Protein AF-A0A8T6ZCB8-F1 (afdb_monomer_lite)

Radius of gyration: 15.44 Å; chains: 1; bounding box: 28×43×32 Å

Organism: NCBI:txid159450

Structure (mmCIF, N/CA/C/O backbone):
data_AF-A0A8T6ZCB8-F1
#
_entry.id   AF-A0A8T6ZCB8-F1
#
loop_
_atom_site.group_PDB
_atom_site.id
_atom_site.type_symbol
_atom_site.label_atom_id
_atom_site.label_alt_id
_atom_site.label_comp_id
_atom_site.label_asym_id
_atom_site.label_entity_id
_atom_site.label_seq_id
_atom_site.pdbx_PDB_ins_code
_atom_site.Cartn_x
_atom_site.Cartn_y
_atom_site.Cartn_z
_atom_site.occupancy
_atom_site.B_iso_or_equiv
_atom_site.auth_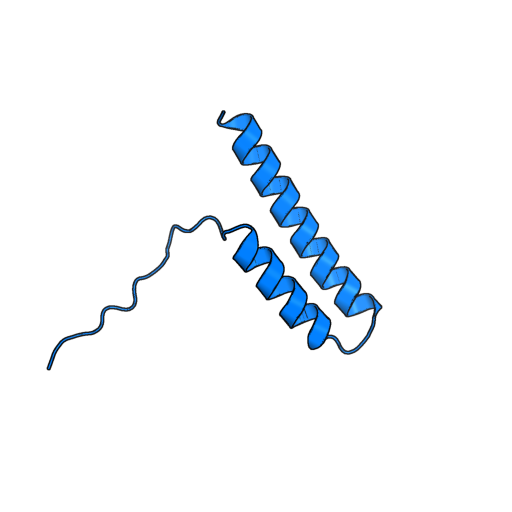seq_id
_atom_site.auth_comp_id
_atom_site.auth_asym_id
_atom_site.auth_atom_id
_atom_site.pdbx_PDB_model_num
ATOM 1 N N . MET A 1 1 ? 5.685 -39.848 12.417 1.00 45.16 1 MET A N 1
ATOM 2 C CA . MET A 1 1 ? 5.121 -39.040 11.313 1.00 45.16 1 MET A CA 1
ATOM 3 C C . MET A 1 1 ? 4.047 -38.127 11.887 1.00 45.16 1 MET A C 1
ATOM 5 O O . MET A 1 1 ? 3.055 -38.642 12.378 1.00 45.16 1 MET A O 1
ATOM 9 N N . ARG A 1 2 ? 4.263 -36.806 11.923 1.00 42.84 2 ARG A N 1
ATOM 10 C CA . ARG A 1 2 ? 3.250 -35.826 12.360 1.00 42.84 2 ARG A CA 1
ATOM 11 C C . ARG A 1 2 ? 2.712 -35.114 11.112 1.00 42.84 2 ARG A C 1
ATOM 13 O O . ARG A 1 2 ? 3.541 -34.642 10.337 1.00 42.84 2 ARG A O 1
ATOM 20 N N . PRO A 1 3 ? 1.391 -35.041 10.890 1.00 45.69 3 PRO A N 1
ATOM 21 C CA . PRO A 1 3 ? 0.844 -34.268 9.784 1.00 45.69 3 PRO A CA 1
ATOM 22 C C . PRO A 1 3 ? 1.006 -32.771 10.081 1.00 45.69 3 PRO A C 1
ATOM 24 O O . PRO A 1 3 ? 0.613 -32.290 11.143 1.00 45.69 3 PRO A O 1
ATOM 27 N N . VAL A 1 4 ? 1.619 -32.043 9.150 1.00 52.62 4 VAL A N 1
ATOM 28 C CA . VAL A 1 4 ? 1.633 -30.578 9.131 1.00 52.62 4 VAL A CA 1
ATOM 29 C C . VAL A 1 4 ? 0.377 -30.122 8.400 1.00 52.62 4 VAL A C 1
ATOM 31 O O . VAL A 1 4 ? 0.281 -30.237 7.183 1.00 52.62 4 VAL A O 1
ATOM 34 N N . PHE A 1 5 ? -0.614 -29.650 9.149 1.00 46.81 5 PHE A N 1
ATOM 35 C CA . PHE A 1 5 ? -1.763 -28.969 8.566 1.00 46.81 5 PHE A CA 1
ATOM 36 C C . PHE A 1 5 ? -1.297 -27.581 8.098 1.00 46.81 5 PHE A C 1
ATOM 38 O O . PHE A 1 5 ? -0.843 -26.791 8.937 1.00 46.81 5 PHE A O 1
ATOM 45 N N . PRO A 1 6 ? -1.360 -27.255 6.794 1.00 50.84 6 PRO A N 1
ATOM 46 C CA . PRO A 1 6 ? -1.191 -25.879 6.369 1.00 50.84 6 PRO A CA 1
ATOM 47 C C . PRO A 1 6 ? -2.371 -25.111 6.954 1.00 50.84 6 PRO A C 1
ATOM 49 O O . PRO A 1 6 ? -3.526 -25.387 6.632 1.00 50.84 6 PRO A O 1
ATOM 52 N N . HIS A 1 7 ? -2.080 -24.205 7.884 1.00 49.31 7 HIS A N 1
ATOM 53 C CA . HIS A 1 7 ? -3.081 -23.314 8.440 1.00 49.31 7 HIS A CA 1
ATOM 54 C C . HIS A 1 7 ? -3.587 -22.464 7.280 1.00 49.31 7 HIS A C 1
ATOM 56 O O . HIS A 1 7 ? -2.925 -21.530 6.829 1.00 49.31 7 HIS A O 1
ATOM 62 N N . ALA A 1 8 ? -4.741 -22.854 6.751 1.00 43.44 8 ALA A N 1
ATOM 63 C CA . ALA A 1 8 ? -5.523 -22.047 5.852 1.00 43.44 8 ALA A CA 1
ATOM 64 C C . ALA A 1 8 ? -5.873 -20.758 6.605 1.00 43.44 8 ALA A C 1
ATOM 66 O O . ALA A 1 8 ? -6.801 -20.724 7.410 1.00 43.44 8 ALA A O 1
ATOM 67 N N . HIS A 1 9 ? -5.102 -19.697 6.371 1.00 51.81 9 HIS A N 1
ATOM 68 C CA . HIS A 1 9 ? -5.410 -18.338 6.807 1.00 51.81 9 HIS A CA 1
ATOM 69 C C . HIS A 1 9 ? -6.584 -17.782 5.972 1.00 51.81 9 HIS A C 1
ATOM 71 O O . HIS A 1 9 ? -6.469 -16.761 5.302 1.00 51.81 9 HIS A O 1
ATOM 77 N N . ILE A 1 10 ? -7.740 -18.454 5.998 1.00 44.88 10 ILE A N 1
ATOM 78 C CA . ILE A 1 10 ? -9.006 -17.982 5.409 1.00 44.88 10 ILE A CA 1
ATOM 79 C C . ILE A 1 10 ? -9.676 -17.035 6.417 1.00 44.88 10 ILE A C 1
ATOM 81 O O . ILE A 1 10 ? -10.748 -17.289 6.948 1.00 44.88 10 ILE A O 1
ATOM 85 N N . GLY A 1 11 ? -8.981 -15.954 6.765 1.00 46.19 11 GLY A N 1
ATOM 86 C CA . GLY A 1 11 ? -9.504 -14.997 7.743 1.00 46.19 11 GLY A CA 1
ATOM 87 C C . GLY A 1 11 ? -8.525 -13.949 8.245 1.00 46.19 11 GLY A C 1
ATOM 88 O O . GLY A 1 11 ? -8.796 -13.321 9.259 1.00 46.19 11 GLY A O 1
ATOM 89 N N . GLN A 1 12 ? -7.377 -13.762 7.596 1.00 51.34 12 GLN A N 1
ATOM 90 C CA . GLN A 1 12 ? -6.528 -12.622 7.926 1.00 51.34 12 GLN A CA 1
ATOM 91 C C . GLN A 1 12 ? -6.926 -11.483 7.005 1.00 51.34 12 GLN A C 1
ATOM 93 O O . GLN A 1 12 ? -6.582 -11.500 5.822 1.00 51.34 12 GLN A O 1
ATOM 98 N N . SER A 1 13 ? -7.619 -10.485 7.552 1.00 57.78 13 SER A N 1
ATOM 99 C CA . SER A 1 13 ? -7.419 -9.111 7.097 1.00 57.78 13 SER A CA 1
ATOM 100 C C . SER A 1 13 ? -5.914 -8.951 6.924 1.00 57.78 13 SER A C 1
ATOM 102 O O . SER A 1 13 ? -5.173 -9.131 7.894 1.00 57.78 13 SER A O 1
ATOM 104 N N . GLN A 1 14 ? -5.442 -8.793 5.684 1.00 63.34 14 GLN A N 1
ATOM 105 C CA . GLN A 1 14 ? -4.009 -8.699 5.428 1.00 63.34 14 GLN A CA 1
ATOM 106 C C . GLN A 1 14 ? -3.463 -7.623 6.357 1.00 63.34 14 GLN A C 1
ATOM 108 O O . GLN A 1 14 ? -3.920 -6.481 6.311 1.00 63.34 14 GLN A O 1
ATOM 113 N N . SER A 1 15 ? -2.544 -8.008 7.246 1.00 83.62 15 SER A N 1
ATOM 114 C CA . SER A 1 15 ? -1.936 -7.054 8.165 1.00 83.62 15 SER A CA 1
ATOM 115 C C . SER A 1 15 ? -1.380 -5.886 7.343 1.00 83.62 15 SER A C 1
ATOM 117 O O . SER A 1 15 ? -0.796 -6.140 6.280 1.00 83.62 15 SER A O 1
ATOM 119 N N . PRO A 1 16 ? -1.502 -4.630 7.811 1.00 86.12 16 PRO A N 1
ATOM 120 C CA . PRO A 1 16 ? -0.907 -3.477 7.143 1.00 86.12 16 PRO A CA 1
ATOM 121 C C . PRO A 1 16 ? 0.542 -3.730 6.703 1.00 86.12 16 PRO A C 1
ATOM 123 O O . PRO A 1 16 ? 0.944 -3.370 5.600 1.00 86.12 16 PRO A O 1
ATOM 126 N N . LEU A 1 17 ? 1.313 -4.432 7.540 1.00 88.75 17 LEU A N 1
ATOM 127 C CA . LEU A 1 17 ? 2.701 -4.791 7.261 1.00 88.75 17 LEU A CA 1
ATOM 128 C C . LEU A 1 17 ? 2.855 -5.758 6.085 1.00 88.75 17 LEU A C 1
ATOM 130 O O . LEU A 1 17 ? 3.789 -5.611 5.301 1.00 88.75 17 LEU A O 1
ATOM 134 N N . GLU A 1 18 ? 1.954 -6.723 5.923 1.00 90.12 18 GLU A N 1
ATOM 135 C CA . GLU A 1 18 ? 1.999 -7.656 4.795 1.00 90.12 18 GLU A CA 1
ATOM 136 C C . GLU A 1 18 ? 1.637 -6.955 3.480 1.00 90.12 18 GLU A C 1
ATOM 138 O O . GLU A 1 18 ? 2.277 -7.212 2.460 1.00 90.12 18 GLU A O 1
ATOM 143 N N . ILE A 1 19 ? 0.698 -5.999 3.513 1.00 90.75 19 ILE A N 1
ATOM 144 C CA . ILE A 1 19 ? 0.370 -5.148 2.358 1.00 90.75 19 ILE A CA 1
ATOM 145 C C . ILE A 1 19 ? 1.604 -4.338 1.937 1.00 90.75 19 ILE A C 1
ATOM 147 O O . ILE A 1 19 ? 1.978 -4.337 0.764 1.00 90.75 19 ILE A O 1
ATOM 151 N N . ILE A 1 20 ? 2.287 -3.712 2.900 1.00 91.38 20 ILE A N 1
ATOM 152 C CA . ILE A 1 20 ? 3.503 -2.927 2.650 1.00 91.38 20 ILE A CA 1
ATOM 153 C C . ILE A 1 20 ? 4.627 -3.814 2.099 1.00 91.38 20 ILE A C 1
ATOM 155 O O . ILE A 1 20 ? 5.275 -3.456 1.116 1.00 91.38 20 ILE A O 1
ATOM 159 N N . ARG A 1 21 ? 4.860 -4.995 2.684 1.00 92.50 21 ARG A N 1
ATOM 160 C CA . ARG A 1 21 ? 5.914 -5.919 2.228 1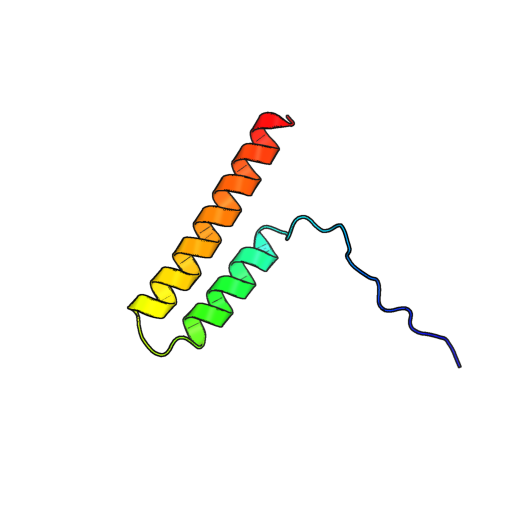.00 92.50 21 ARG A CA 1
ATOM 161 C C . ARG A 1 21 ? 5.651 -6.442 0.821 1.00 92.50 21 ARG A C 1
ATOM 163 O O . ARG A 1 21 ? 6.590 -6.533 0.029 1.00 92.50 21 ARG A O 1
ATOM 170 N N . ALA A 1 22 ? 4.401 -6.764 0.498 1.00 92.19 22 ALA A N 1
ATOM 171 C CA . ALA A 1 22 ? 4.016 -7.179 -0.845 1.00 92.19 22 ALA A CA 1
ATOM 172 C C . ALA A 1 22 ? 4.263 -6.056 -1.864 1.00 92.19 22 ALA A C 1
ATOM 174 O O . ALA A 1 22 ? 4.856 -6.309 -2.913 1.00 92.19 22 ALA A O 1
ATOM 175 N N . ALA A 1 23 ? 3.894 -4.819 -1.520 1.00 93.19 23 ALA A N 1
ATOM 176 C CA . ALA A 1 23 ? 4.112 -3.643 -2.358 1.00 93.19 23 ALA A CA 1
ATOM 177 C C . ALA A 1 23 ? 5.598 -3.375 -2.611 1.00 93.19 23 ALA A C 1
ATOM 179 O O . ALA A 1 23 ? 6.007 -3.191 -3.752 1.00 93.19 23 ALA A O 1
ATOM 180 N N . LEU A 1 24 ? 6.421 -3.420 -1.559 1.00 93.31 24 LEU A N 1
ATOM 181 C CA . LEU A 1 24 ? 7.867 -3.218 -1.660 1.00 93.31 24 LEU A CA 1
ATOM 182 C C . LEU A 1 24 ? 8.531 -4.290 -2.525 1.00 93.31 24 LEU A C 1
ATOM 184 O O . LEU A 1 24 ? 9.389 -3.976 -3.345 1.00 93.31 24 LEU A O 1
ATOM 188 N N . ARG A 1 25 ? 8.119 -5.556 -2.383 1.00 94.06 25 ARG A N 1
ATOM 189 C CA . ARG A 1 25 ? 8.617 -6.639 -3.240 1.00 94.06 25 ARG A CA 1
ATOM 190 C C . ARG A 1 25 ? 8.211 -6.422 -4.698 1.00 94.06 25 ARG A C 1
ATOM 192 O O . ARG A 1 25 ? 9.046 -6.598 -5.578 1.00 94.06 25 ARG A O 1
ATOM 199 N N . ALA A 1 26 ? 6.955 -6.059 -4.952 1.00 92.50 26 ALA A N 1
ATOM 200 C CA . ALA A 1 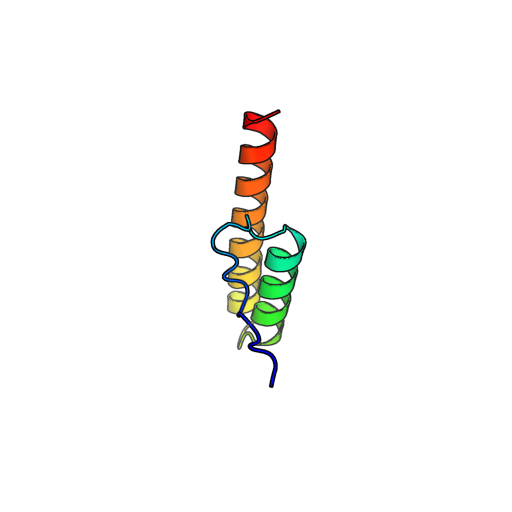26 ? 6.466 -5.795 -6.301 1.00 92.50 26 ALA A CA 1
ATOM 201 C C . ALA A 1 26 ? 7.200 -4.608 -6.943 1.00 92.50 26 ALA A C 1
ATOM 203 O O . ALA A 1 26 ? 7.635 -4.714 -8.083 1.00 92.50 26 ALA A O 1
ATOM 204 N N . ALA A 1 27 ? 7.419 -3.530 -6.186 1.00 93.31 27 ALA A N 1
ATOM 205 C CA . ALA A 1 27 ? 8.174 -2.364 -6.627 1.00 93.31 27 ALA A CA 1
ATOM 206 C C . ALA A 1 27 ? 9.642 -2.698 -6.936 1.00 93.31 27 ALA A C 1
ATOM 208 O O . ALA A 1 27 ? 10.160 -2.279 -7.964 1.00 93.31 27 ALA A O 1
ATOM 209 N N . ALA A 1 28 ? 10.300 -3.502 -6.096 1.00 95.62 28 ALA A N 1
ATOM 210 C CA . ALA A 1 28 ? 11.685 -3.923 -6.320 1.00 95.62 28 ALA A CA 1
ATOM 211 C C . ALA A 1 28 ? 11.864 -4.836 -7.548 1.00 95.62 28 ALA A C 1
ATOM 213 O O . ALA A 1 28 ? 12.951 -4.895 -8.115 1.00 95.62 28 ALA A O 1
ATOM 214 N N . LEU A 1 29 ? 10.815 -5.563 -7.942 1.00 95.94 29 LEU A N 1
ATOM 215 C CA . LEU A 1 29 ? 10.803 -6.429 -9.126 1.00 95.94 29 LEU A CA 1
ATOM 216 C C . LEU A 1 29 ? 10.208 -5.738 -10.362 1.00 95.94 29 LEU A C 1
ATOM 218 O O . LEU A 1 29 ? 10.121 -6.357 -11.424 1.00 95.94 29 LEU A O 1
ATOM 222 N N . ALA A 1 30 ? 9.760 -4.489 -10.233 1.00 95.31 30 ALA A N 1
ATOM 223 C CA . ALA A 1 30 ? 9.074 -3.795 -11.306 1.00 95.31 30 ALA A CA 1
ATOM 224 C C . ALA A 1 30 ? 10.053 -3.436 -12.440 1.00 95.31 30 ALA A C 1
ATOM 226 O O . ALA A 1 30 ? 11.159 -2.963 -12.182 1.00 95.31 30 ALA A O 1
ATOM 227 N N . PRO A 1 31 ? 9.648 -3.599 -13.712 1.00 91.06 31 PRO A N 1
ATOM 228 C CA . PRO A 1 31 ? 10.506 -3.314 -14.863 1.00 91.06 31 PRO A CA 1
ATOM 229 C C . PRO A 1 31 ? 10.648 -1.812 -15.164 1.00 91.06 31 PRO A C 1
ATOM 231 O O . PRO A 1 31 ? 11.372 -1.433 -16.083 1.00 91.06 31 PRO A O 1
ATOM 234 N N . SER A 1 32 ? 9.905 -0.947 -14.469 1.00 95.62 32 SER A N 1
ATOM 235 C CA . SER A 1 32 ? 9.886 0.503 -14.682 1.00 95.62 32 SER A CA 1
ATOM 236 C C . SER A 1 32 ? 9.381 1.221 -13.435 1.00 95.62 32 SER A C 1
ATOM 238 O O . SER A 1 32 ? 8.562 0.670 -12.694 1.00 95.62 32 SER A O 1
ATOM 240 N N . ASP A 1 33 ? 9.791 2.477 -13.252 1.00 94.81 33 ASP A N 1
ATOM 241 C CA . ASP A 1 33 ? 9.365 3.306 -12.117 1.00 94.81 33 ASP A CA 1
ATOM 242 C C . ASP A 1 33 ? 7.840 3.460 -12.054 1.00 94.81 33 ASP A C 1
ATOM 244 O O . ASP A 1 33 ? 7.244 3.403 -10.984 1.00 94.81 33 ASP A O 1
ATOM 248 N N . SER A 1 34 ? 7.181 3.574 -13.209 1.00 94.62 34 SER A N 1
ATOM 249 C CA . SER A 1 34 ? 5.721 3.645 -13.310 1.00 94.62 34 SER A CA 1
ATOM 250 C C . SER A 1 34 ? 5.024 2.392 -12.773 1.00 94.62 34 SER A C 1
ATOM 252 O O . SER A 1 34 ? 4.024 2.508 -12.070 1.00 94.62 34 SER A O 1
ATOM 254 N N . ALA A 1 35 ? 5.564 1.201 -13.042 1.00 93.06 35 ALA A N 1
ATOM 255 C CA . ALA A 1 35 ? 5.022 -0.054 -12.522 1.00 93.06 35 ALA A CA 1
ATOM 256 C C . ALA A 1 35 ? 5.273 -0.208 -11.011 1.00 93.06 35 ALA A C 1
ATOM 258 O O . ALA A 1 35 ? 4.422 -0.731 -10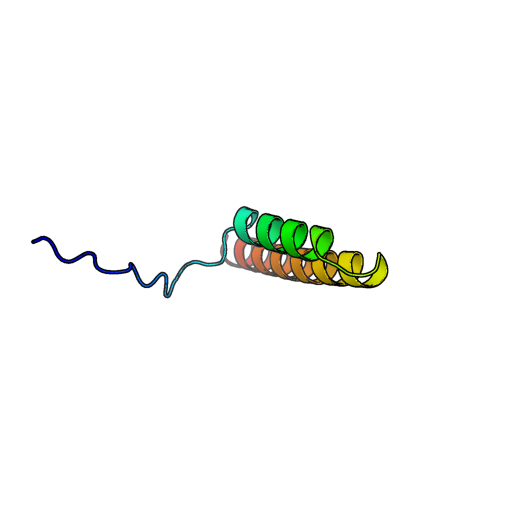.292 1.00 93.06 35 ALA A O 1
ATOM 259 N N . ALA A 1 36 ? 6.409 0.288 -10.511 1.00 93.31 36 ALA A N 1
ATOM 260 C CA . ALA A 1 36 ? 6.669 0.347 -9.076 1.00 93.31 36 ALA A CA 1
ATOM 261 C C . ALA A 1 36 ? 5.690 1.294 -8.368 1.00 93.31 36 ALA A C 1
ATOM 263 O O . ALA A 1 36 ? 5.109 0.935 -7.342 1.00 93.31 36 ALA A O 1
ATOM 264 N N . LEU A 1 37 ? 5.464 2.479 -8.942 1.00 95.50 37 LEU A N 1
ATOM 265 C CA . LEU A 1 37 ? 4.524 3.464 -8.417 1.00 95.50 37 LEU A CA 1
ATOM 266 C C . LEU A 1 37 ? 3.091 2.927 -8.405 1.00 95.50 37 LEU A C 1
ATOM 268 O O . LEU A 1 37 ? 2.414 3.074 -7.390 1.00 95.50 37 LEU A O 1
ATOM 272 N N . ASP A 1 38 ? 2.656 2.238 -9.460 1.00 95.19 38 ASP A N 1
ATOM 273 C CA . ASP A 1 38 ? 1.340 1.589 -9.510 1.00 95.19 38 ASP A CA 1
ATOM 274 C C . ASP A 1 38 ? 1.166 0.554 -8.383 1.00 95.19 38 ASP A C 1
ATOM 276 O O . ASP A 1 38 ? 0.211 0.628 -7.604 1.00 95.19 38 ASP A O 1
ATOM 280 N N . ALA A 1 39 ? 2.153 -0.331 -8.195 1.00 92.06 39 ALA A N 1
ATOM 281 C CA . ALA A 1 39 ? 2.135 -1.333 -7.128 1.00 92.06 39 ALA A CA 1
ATOM 282 C C . ALA A 1 39 ? 2.092 -0.705 -5.723 1.00 92.06 39 ALA A C 1
ATOM 284 O O . ALA A 1 39 ? 1.377 -1.183 -4.837 1.00 92.06 39 ALA A O 1
ATOM 285 N N . THR A 1 40 ? 2.831 0.387 -5.507 1.00 94.00 40 THR A N 1
ATOM 286 C CA . THR A 1 40 ? 2.766 1.135 -4.242 1.00 94.00 40 THR A CA 1
ATOM 287 C C . THR A 1 40 ? 1.437 1.873 -4.066 1.00 94.00 40 THR A C 1
ATOM 289 O O . THR A 1 40 ? 0.905 1.904 -2.957 1.00 94.00 40 THR A O 1
ATOM 292 N N . GLY A 1 41 ? 0.855 2.409 -5.141 1.00 93.94 41 GLY A N 1
ATOM 293 C CA . GLY A 1 41 ? -0.438 3.088 -5.122 1.00 93.94 41 GLY A CA 1
ATOM 294 C C . GLY A 1 41 ? -1.586 2.147 -4.758 1.00 93.94 41 GLY A C 1
ATOM 295 O O . GLY A 1 41 ? -2.412 2.482 -3.905 1.00 93.94 41 GLY A O 1
ATOM 296 N N . ASP A 1 42 ? -1.608 0.938 -5.325 1.00 93.94 42 ASP A N 1
ATOM 297 C CA . ASP A 1 42 ? -2.609 -0.073 -4.970 1.00 93.94 42 ASP A CA 1
ATOM 298 C C . ASP A 1 42 ? -2.503 -0.484 -3.494 1.00 93.94 42 ASP A C 1
ATOM 300 O O . ASP A 1 42 ? -3.514 -0.608 -2.798 1.00 93.94 42 ASP A O 1
ATOM 304 N N . ALA A 1 43 ? -1.280 -0.610 -2.976 1.00 94.19 43 ALA A N 1
ATOM 305 C CA . ALA A 1 43 ? -1.049 -0.907 -1.569 1.00 94.19 43 ALA A CA 1
ATOM 306 C C . ALA A 1 43 ? -1.554 0.206 -0.641 1.00 94.19 43 ALA A C 1
ATOM 308 O O . ALA A 1 43 ? -2.247 -0.081 0.336 1.00 94.19 43 ALA A O 1
ATOM 309 N N . LEU A 1 44 ? -1.281 1.475 -0.967 1.00 94.50 44 LEU A N 1
ATOM 310 C CA . LEU A 1 44 ? -1.807 2.620 -0.218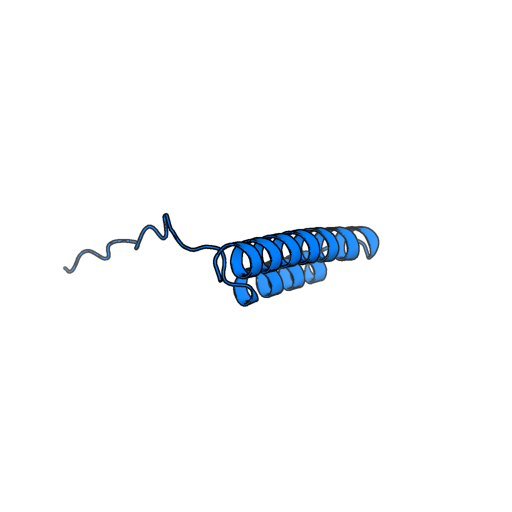 1.00 94.50 44 LEU A CA 1
ATOM 311 C C . LEU A 1 44 ? -3.338 2.651 -0.228 1.00 94.50 44 LEU A C 1
ATOM 313 O O . LEU A 1 44 ? -3.951 2.918 0.805 1.00 94.50 44 LEU A O 1
ATOM 317 N N . ARG A 1 45 ? -3.970 2.317 -1.360 1.00 93.94 45 ARG A N 1
ATOM 318 C CA . ARG A 1 45 ? -5.431 2.216 -1.455 1.00 93.94 45 ARG A CA 1
ATOM 319 C C . ARG A 1 45 ? -5.992 1.153 -0.508 1.00 93.94 45 ARG A C 1
ATOM 321 O O . ARG A 1 45 ? -6.966 1.423 0.190 1.00 93.94 45 ARG A O 1
ATOM 328 N N . ARG A 1 46 ? -5.369 -0.028 -0.441 1.00 90.31 46 ARG A N 1
ATOM 329 C CA . ARG A 1 46 ? -5.784 -1.103 0.482 1.00 90.31 46 ARG A CA 1
ATOM 330 C C . ARG A 1 46 ? -5.601 -0.713 1.947 1.00 90.31 46 ARG A C 1
ATOM 332 O O . ARG A 1 46 ? -6.465 -1.011 2.763 1.00 90.31 46 ARG A O 1
ATOM 339 N N . LEU A 1 47 ? -4.509 -0.023 2.277 1.00 90.50 47 LEU A N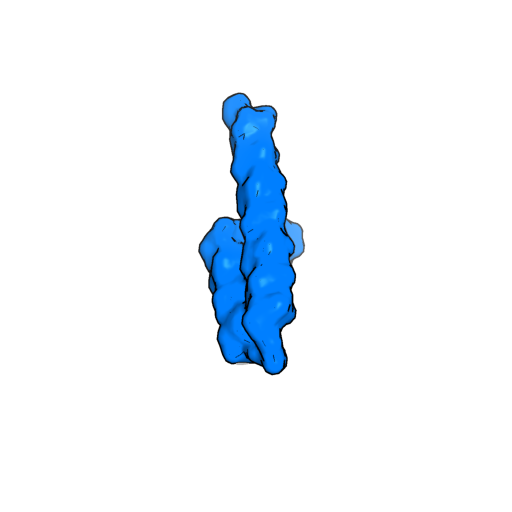 1
ATOM 340 C CA . LEU A 1 47 ? -4.271 0.488 3.630 1.00 90.50 47 LEU A CA 1
ATOM 341 C C . LEU A 1 47 ? -5.302 1.544 4.032 1.00 90.50 47 LEU A C 1
ATOM 343 O O . LEU A 1 47 ? -5.781 1.523 5.162 1.00 90.50 47 LEU A O 1
ATOM 347 N N . ALA A 1 48 ? -5.665 2.443 3.115 1.00 91.12 48 ALA A N 1
ATOM 348 C CA . ALA A 1 48 ? -6.697 3.444 3.359 1.00 91.12 48 ALA A CA 1
ATOM 349 C C . ALA A 1 48 ? -8.069 2.800 3.599 1.00 91.12 48 ALA A C 1
ATOM 351 O O . ALA A 1 48 ? -8.803 3.243 4.479 1.00 91.12 48 ALA A O 1
ATOM 352 N N . GLU A 1 49 ? -8.400 1.744 2.856 1.00 90.44 49 GLU A N 1
ATOM 353 C CA . GLU A 1 49 ? -9.638 0.996 3.074 1.00 90.44 49 GLU A CA 1
ATOM 354 C C . GLU A 1 49 ? -9.644 0.302 4.435 1.00 90.44 49 GLU A C 1
ATOM 356 O O . GLU A 1 49 ? -10.610 0.415 5.185 1.00 90.44 49 GLU A O 1
ATOM 361 N N . LEU A 1 50 ? -8.536 -0.344 4.799 1.00 87.12 50 LEU A N 1
ATOM 362 C CA . LEU A 1 50 ? -8.397 -0.961 6.111 1.00 87.12 50 LEU A CA 1
ATOM 363 C C . LEU A 1 50 ? -8.542 0.082 7.230 1.00 87.12 50 LEU A C 1
ATOM 365 O O . LEU A 1 50 ? -9.314 -0.127 8.156 1.00 87.12 50 LEU A O 1
ATOM 369 N N . ALA A 1 51 ? -7.898 1.244 7.104 1.00 86.50 51 ALA A N 1
ATOM 370 C CA . ALA A 1 51 ? -8.041 2.338 8.063 1.00 86.50 51 ALA A CA 1
ATOM 371 C C . ALA A 1 51 ? -9.489 2.853 8.168 1.00 86.50 51 ALA A C 1
ATOM 373 O O . ALA A 1 51 ? -9.948 3.159 9.265 1.00 86.50 51 ALA A O 1
ATOM 374 N N . ARG A 1 52 ? -10.230 2.931 7.055 1.00 86.38 52 ARG A N 1
ATOM 375 C CA . ARG A 1 52 ? -11.656 3.297 7.079 1.00 86.38 52 ARG A CA 1
ATOM 376 C C . ARG A 1 52 ? -12.499 2.264 7.810 1.00 86.38 52 ARG A C 1
ATOM 378 O O . ARG A 1 52 ? -13.341 2.647 8.611 1.00 86.38 52 ARG A O 1
ATOM 385 N N . VAL A 1 53 ? -12.266 0.980 7.549 1.00 84.75 53 VAL A N 1
ATOM 386 C CA . VAL A 1 53 ? -12.975 -0.114 8.222 1.00 84.75 53 VAL A CA 1
ATOM 387 C C . VAL A 1 53 ? -12.715 -0.082 9.729 1.00 84.75 53 VAL A C 1
ATOM 389 O O . VAL A 1 53 ? -13.662 -0.189 10.500 1.00 84.75 53 VAL A O 1
ATOM 392 N N . GLU A 1 54 ? -11.471 0.141 10.157 1.00 80.44 54 GLU A N 1
ATOM 393 C CA . GLU A 1 54 ? -11.131 0.294 11.579 1.00 80.44 54 GLU A CA 1
ATOM 394 C C . GLU A 1 54 ? -11.846 1.498 12.219 1.00 80.44 54 GLU A C 1
ATOM 396 O O . GLU A 1 54 ? -12.380 1.376 13.316 1.00 80.44 54 GLU A O 1
ATOM 401 N N . VAL A 1 55 ? -11.928 2.641 11.524 1.00 80.38 55 VAL A N 1
ATOM 402 C CA . VAL A 1 55 ? -12.657 3.832 12.011 1.00 80.38 55 VAL A CA 1
ATOM 403 C C . VAL A 1 55 ? -14.168 3.594 12.089 1.00 80.38 55 VAL A C 1
ATOM 405 O O . VAL A 1 55 ? -14.813 4.103 12.998 1.00 80.38 55 VAL A O 1
ATOM 408 N N . CYS A 1 56 ? -14.749 2.840 11.155 1.00 71.88 56 CYS A N 1
ATOM 409 C CA . CYS A 1 56 ? -16.180 2.526 11.166 1.00 71.88 56 CYS A CA 1
ATOM 410 C C . CYS A 1 56 ? -16.574 1.478 12.218 1.00 71.88 56 CYS A C 1
ATOM 412 O O . CYS A 1 56 ? -17.745 1.419 12.588 1.00 71.88 56 CYS A O 1
ATOM 414 N N . ASN A 1 57 ? -15.630 0.648 12.666 1.00 67.56 57 ASN A N 1
ATOM 415 C CA . ASN A 1 57 ? -15.860 -0.413 13.649 1.00 67.56 57 ASN A CA 1
ATOM 416 C C . ASN A 1 57 ? -15.497 -0.010 15.094 1.00 67.56 57 ASN A C 1
ATOM 418 O O . ASN A 1 57 ? -15.694 -0.823 16.000 1.00 67.56 57 ASN A O 1
ATOM 422 N N . GLY A 1 58 ? -14.936 1.189 15.295 1.00 49.59 58 GLY A N 1
ATOM 423 C CA . GLY A 1 58 ? -14.516 1.740 16.590 1.00 49.59 58 GLY A CA 1
ATOM 424 C C . GLY A 1 58 ? -15.550 2.625 17.271 1.00 49.59 58 GLY A C 1
ATOM 425 O O . GLY A 1 58 ? -16.395 3.221 16.568 1.00 49.59 58 GLY A O 1
#

Foldseek 3Di:
DDDDDPPPCPDDPQPLVNLVVQLVVQLVPDPDNVRSVVSVVVSVVSVVVVVVVVVVVD

Secondary structure (DSSP, 8-state):
---------TT----HHHHHHHHHHHHHT-SSHHHHHHHHHHHHHHHHHHHHHHHHH-

Sequence (58 aa):
MRPVFPHAHIGQSQSPLEIIRAALRAAALAPSDSAALDATGDALRRLAELARVEVCNG

pLDDT: mean 79.78, std 18.85, range [42.84, 95.94]